Protein AF-A0A0J1B9F2-F1 (afdb_monomer_lite)

Foldseek 3Di:
DVVVVVVVVVVVVVVVVVVVVVVVVVLVVLVVVLVVVLVVVQVVLQVVLLADAPVCNVVSQVVDDQDPVNCVSFAPKDKHKDWDADPVGTKIKIWIDGDGPDDDDTDIDMDHRDNPPPPPPPDD

pLDDT: mean 88.3, std 12.23, range [40.0, 97.31]

Structure (mmCIF, N/CA/C/O backbone):
data_AF-A0A0J1B9F2-F1
#
_entry.id   AF-A0A0J1B9F2-F1
#
loop_
_atom_site.group_PDB
_atom_site.id
_atom_site.type_symbol
_atom_site.label_atom_id
_atom_site.label_alt_id
_atom_site.label_comp_id
_atom_site.label_asym_id
_atom_site.label_entity_id
_atom_site.label_seq_id
_atom_site.pdbx_PDB_ins_code
_atom_site.Cartn_x
_atom_site.Cartn_y
_atom_site.Cartn_z
_atom_site.occupancy
_atom_site.B_iso_or_equiv
_atom_site.auth_seq_id
_atom_site.auth_comp_id
_atom_site.auth_asym_id
_atom_site.auth_atom_id
_atom_site.pdbx_PDB_model_num
ATOM 1 N N . MET A 1 1 ? 32.067 9.711 -44.677 1.00 77.69 1 MET A N 1
ATOM 2 C CA . MET A 1 1 ? 30.607 9.570 -44.914 1.00 77.69 1 MET A CA 1
ATOM 3 C C . MET A 1 1 ? 30.059 8.309 -44.250 1.00 77.69 1 MET A C 1
ATOM 5 O O . MET A 1 1 ? 29.253 8.459 -43.348 1.00 77.69 1 MET A O 1
ATOM 9 N N . ILE A 1 2 ? 30.531 7.101 -44.597 1.00 93.56 2 ILE A N 1
ATOM 10 C CA . ILE A 1 2 ? 30.076 5.839 -43.962 1.00 93.56 2 ILE A CA 1
ATOM 11 C C . ILE A 1 2 ? 30.296 5.835 -42.444 1.00 93.56 2 ILE A C 1
ATOM 13 O O . ILE A 1 2 ? 29.376 5.525 -41.702 1.00 93.56 2 ILE A O 1
ATOM 17 N N . GLU A 1 3 ? 31.471 6.250 -41.975 1.00 93.44 3 GLU A N 1
ATOM 18 C CA . GLU A 1 3 ? 31.787 6.332 -40.540 1.00 93.44 3 GLU A CA 1
ATOM 19 C C . GLU A 1 3 ? 30.805 7.218 -39.757 1.00 93.44 3 GLU A C 1
ATOM 21 O O . GLU A 1 3 ? 30.381 6.866 -38.661 1.00 93.44 3 GLU A O 1
ATOM 26 N N . LEU A 1 4 ? 30.364 8.323 -40.365 1.00 95.12 4 LEU A N 1
ATOM 27 C CA . LEU A 1 4 ? 29.392 9.251 -39.782 1.00 95.12 4 LEU A CA 1
ATOM 28 C C . LEU A 1 4 ? 28.003 8.607 -39.670 1.00 95.12 4 LEU A C 1
ATOM 30 O O . LEU A 1 4 ? 27.326 8.756 -38.657 1.00 95.12 4 LEU A O 1
ATOM 34 N N . VAL A 1 5 ? 27.602 7.842 -40.689 1.00 95.75 5 VAL A N 1
ATOM 35 C CA . VAL A 1 5 ? 26.341 7.086 -40.687 1.00 95.75 5 VAL A CA 1
ATOM 36 C C . VAL A 1 5 ? 26.381 5.959 -39.654 1.00 95.75 5 VAL A C 1
ATOM 38 O O . VAL A 1 5 ? 25.420 5.777 -38.911 1.00 95.75 5 VAL A O 1
ATOM 41 N N . VAL A 1 6 ? 27.502 5.237 -39.557 1.00 96.50 6 VAL A N 1
ATOM 42 C CA . VAL A 1 6 ? 27.696 4.178 -38.557 1.00 96.50 6 VAL A CA 1
ATOM 43 C C . VAL A 1 6 ? 27.637 4.765 -37.147 1.00 96.50 6 VAL A C 1
ATOM 45 O O . VAL A 1 6 ? 26.848 4.290 -36.333 1.00 96.50 6 VAL A O 1
ATOM 48 N N . ALA A 1 7 ? 28.375 5.843 -36.873 1.00 96.75 7 ALA A N 1
ATOM 49 C CA . ALA A 1 7 ? 28.345 6.520 -35.579 1.00 96.75 7 ALA A CA 1
ATOM 50 C C . ALA A 1 7 ? 26.933 7.014 -35.213 1.00 96.75 7 ALA A C 1
ATOM 52 O O . ALA A 1 7 ? 26.469 6.778 -34.097 1.00 96.75 7 ALA A O 1
ATOM 53 N N . ALA A 1 8 ? 26.215 7.624 -36.163 1.00 95.88 8 ALA A N 1
ATOM 54 C CA . ALA A 1 8 ? 24.838 8.068 -35.952 1.00 95.88 8 ALA A CA 1
ATOM 55 C C . ALA A 1 8 ? 23.889 6.895 -35.651 1.00 95.88 8 ALA A C 1
ATOM 57 O O . ALA A 1 8 ? 23.068 6.985 -34.741 1.00 95.88 8 ALA A O 1
ATOM 58 N N . SER A 1 9 ? 24.023 5.772 -36.362 1.00 96.06 9 SER A N 1
ATOM 59 C CA . SER A 1 9 ? 23.191 4.584 -36.128 1.00 96.06 9 SER A CA 1
ATOM 60 C C . SER A 1 9 ? 23.418 3.973 -34.741 1.00 96.06 9 SER A C 1
ATOM 62 O O . SER A 1 9 ? 22.454 3.641 -34.051 1.00 96.06 9 SER A O 1
ATOM 64 N N . ILE A 1 10 ? 24.677 3.910 -34.290 1.00 96.75 10 ILE A N 1
ATOM 65 C CA . ILE A 1 10 ? 25.038 3.450 -32.943 1.00 96.75 10 ILE A CA 1
ATOM 66 C C . ILE A 1 10 ? 24.450 4.396 -31.896 1.00 96.75 10 ILE A C 1
ATOM 68 O O . ILE A 1 10 ? 23.860 3.938 -30.921 1.00 96.75 10 ILE A O 1
ATOM 72 N N . MET A 1 11 ? 24.552 5.710 -32.109 1.00 97.25 11 MET A N 1
ATOM 73 C CA . MET A 1 11 ? 23.998 6.701 -31.190 1.00 97.25 11 MET A CA 1
ATOM 74 C C . MET A 1 11 ? 22.476 6.568 -31.055 1.00 97.25 11 MET A C 1
ATOM 76 O O . MET A 1 11 ? 21.968 6.533 -29.937 1.00 97.25 11 MET A O 1
ATOM 80 N N . ILE A 1 12 ? 21.747 6.423 -32.164 1.00 96.94 12 ILE A N 1
ATOM 81 C CA . ILE A 1 12 ? 20.287 6.235 -32.150 1.00 96.94 12 ILE A CA 1
ATOM 82 C C . ILE A 1 12 ? 19.908 4.931 -31.432 1.00 96.94 12 ILE A C 1
ATOM 84 O O . ILE A 1 12 ? 18.975 4.914 -30.620 1.00 96.94 12 ILE A O 1
ATOM 88 N N . ALA A 1 13 ? 20.643 3.845 -31.687 1.00 96.62 13 ALA A N 1
ATOM 89 C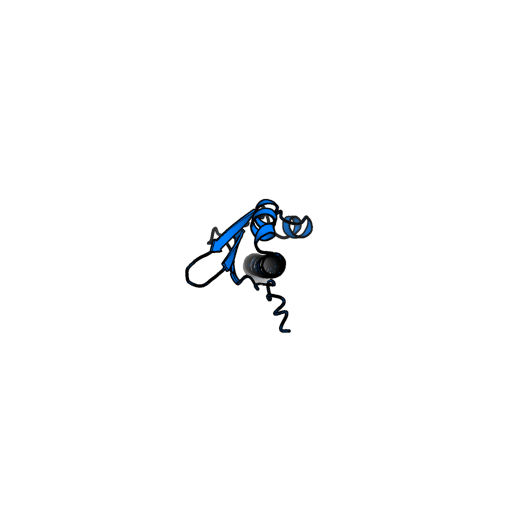 CA . ALA A 1 13 ? 20.430 2.573 -31.004 1.00 96.62 13 ALA A CA 1
ATOM 90 C C . ALA A 1 13 ? 20.645 2.708 -29.485 1.00 96.62 13 ALA A C 1
ATOM 92 O O . ALA A 1 13 ? 19.801 2.273 -28.701 1.00 96.62 13 ALA A O 1
ATOM 93 N N . LEU A 1 14 ? 21.722 3.380 -29.064 1.00 97.31 14 LEU A N 1
ATOM 94 C CA . LEU A 1 14 ? 22.012 3.639 -27.652 1.00 97.31 14 LEU A CA 1
ATOM 95 C C . LEU A 1 14 ? 20.938 4.506 -26.993 1.00 97.31 14 LEU A C 1
ATOM 97 O O . LEU A 1 14 ? 20.465 4.159 -25.913 1.00 97.31 14 LEU A O 1
ATOM 101 N N . MET A 1 15 ? 20.503 5.589 -27.644 1.00 97.19 15 MET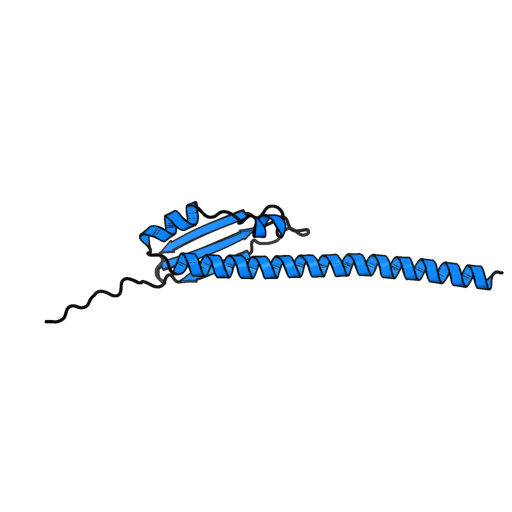 A N 1
ATOM 102 C CA . MET A 1 15 ? 19.429 6.438 -27.120 1.00 97.19 15 MET A CA 1
ATOM 103 C C . MET A 1 15 ? 18.144 5.637 -26.914 1.00 97.19 15 ME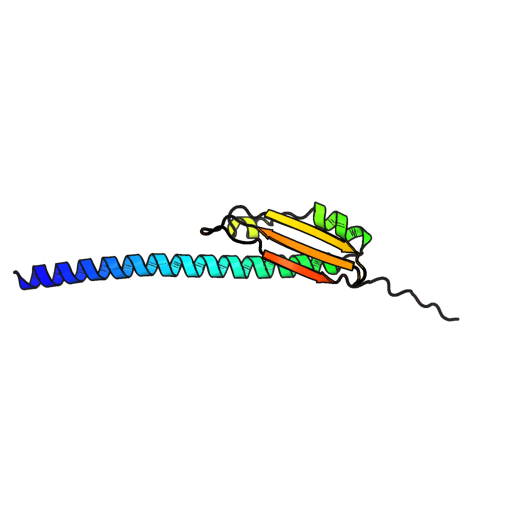T A C 1
ATOM 105 O O . MET A 1 15 ? 17.523 5.751 -25.863 1.00 97.19 15 MET A O 1
ATOM 109 N N . SER A 1 16 ? 17.790 4.759 -27.853 1.00 95.31 16 SER A N 1
ATOM 110 C CA . SER A 1 16 ? 16.593 3.915 -27.742 1.00 95.31 16 SER A CA 1
ATOM 111 C C . SER A 1 16 ? 16.648 2.985 -26.523 1.00 95.31 16 SER A C 1
ATOM 113 O O . SER A 1 16 ? 15.665 2.854 -25.789 1.00 95.31 16 SER A O 1
ATOM 115 N N . VAL A 1 17 ? 17.809 2.372 -26.269 1.00 95.62 17 VAL A N 1
ATOM 116 C CA . VAL A 1 17 ? 18.026 1.511 -25.095 1.00 95.62 17 VAL A CA 1
ATOM 117 C C . VAL A 1 17 ? 17.942 2.320 -23.802 1.00 95.62 17 VAL A C 1
ATOM 119 O O . VAL A 1 17 ? 17.223 1.926 -22.882 1.00 95.62 17 VAL A O 1
ATOM 122 N N . VAL A 1 18 ? 18.627 3.465 -23.739 1.00 96.19 18 VAL A N 1
ATOM 123 C CA . VAL A 1 18 ? 18.626 4.342 -22.558 1.00 96.19 18 VAL A CA 1
ATOM 124 C C . VAL A 1 18 ? 17.214 4.825 -22.251 1.00 96.19 18 VAL A C 1
ATOM 126 O O . VAL A 1 18 ? 16.760 4.680 -21.121 1.00 96.19 18 VAL A O 1
ATOM 129 N N . THR A 1 19 ? 16.481 5.312 -23.252 1.00 94.56 19 THR A N 1
ATOM 130 C CA . THR A 1 19 ? 15.096 5.760 -23.083 1.00 94.56 19 THR A CA 1
ATOM 131 C C . THR A 1 19 ? 14.208 4.639 -22.545 1.00 94.56 19 THR A C 1
ATOM 133 O O . THR A 1 19 ? 13.476 4.853 -21.578 1.00 94.56 19 THR A O 1
ATOM 136 N N . SER A 1 20 ? 14.297 3.427 -23.105 1.00 93.31 20 SER A N 1
ATOM 137 C CA . SER A 1 20 ? 13.533 2.275 -22.606 1.00 93.31 20 SER A CA 1
ATOM 138 C C . SER A 1 20 ? 13.853 1.963 -21.139 1.00 93.31 20 SER A C 1
ATOM 140 O O . SER A 1 20 ? 12.948 1.704 -20.340 1.00 93.31 20 SER A O 1
ATOM 142 N N . LEU A 1 21 ? 15.132 2.034 -20.764 1.00 94.25 21 LEU A N 1
ATOM 143 C CA . LEU A 1 21 ? 15.579 1.790 -19.399 1.00 94.25 21 LEU A CA 1
ATOM 144 C C . LEU A 1 21 ? 15.072 2.869 -18.432 1.00 94.25 21 LEU A C 1
ATOM 146 O O . LEU A 1 21 ? 14.578 2.531 -17.357 1.00 94.25 21 LEU A O 1
ATOM 150 N N . THR A 1 22 ? 15.112 4.144 -18.825 1.00 94.31 22 THR A N 1
ATOM 151 C CA . THR A 1 22 ? 14.588 5.261 -18.024 1.00 94.31 22 THR A CA 1
ATOM 152 C C . THR A 1 22 ? 13.106 5.078 -17.705 1.00 94.31 22 THR A C 1
ATOM 154 O O . THR A 1 22 ? 12.718 5.207 -16.545 1.00 94.31 22 THR A O 1
ATOM 157 N N . PHE A 1 23 ? 12.281 4.703 -18.689 1.00 91.75 23 PHE A N 1
ATOM 158 C CA . PHE A 1 23 ? 10.855 4.444 -18.454 1.00 91.75 23 PHE A CA 1
ATOM 159 C C . PHE A 1 23 ? 10.616 3.281 -17.485 1.00 91.75 23 PHE A C 1
ATOM 161 O O . PHE A 1 23 ? 9.711 3.343 -16.651 1.00 91.75 23 PHE A O 1
ATOM 168 N N . ARG A 1 24 ? 11.429 2.222 -17.565 1.00 89.50 24 ARG A N 1
ATOM 169 C CA . ARG A 1 24 ? 11.338 1.084 -16.638 1.00 89.50 24 ARG A CA 1
ATOM 170 C C . ARG A 1 24 ? 11.716 1.482 -15.214 1.00 89.50 24 ARG A C 1
ATOM 172 O O . ARG A 1 24 ? 10.977 1.159 -14.290 1.00 89.50 24 ARG A O 1
ATOM 179 N N . ILE A 1 25 ? 12.822 2.206 -15.044 1.00 92.81 25 ILE A N 1
ATOM 180 C CA . ILE A 1 25 ? 13.279 2.688 -13.733 1.00 92.81 25 ILE A CA 1
ATOM 181 C C . ILE A 1 25 ? 12.231 3.609 -13.107 1.0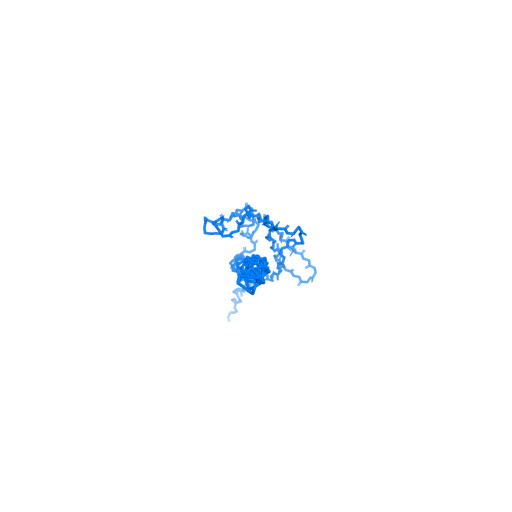0 92.81 25 ILE A C 1
ATOM 183 O O . ILE A 1 25 ? 11.915 3.460 -11.929 1.00 92.81 25 ILE A O 1
ATOM 187 N N . HIS A 1 26 ? 11.658 4.519 -13.897 1.00 90.75 26 HIS A N 1
ATOM 188 C CA . HIS A 1 26 ? 10.612 5.417 -13.421 1.00 90.75 26 HIS A CA 1
ATOM 189 C C . HIS A 1 26 ? 9.397 4.650 -12.882 1.00 90.75 26 HIS A C 1
ATOM 191 O O . HIS A 1 26 ? 8.926 4.956 -11.791 1.00 90.75 26 HIS A O 1
ATOM 197 N N . GLY A 1 27 ? 8.946 3.610 -13.594 1.00 88.88 27 GLY A N 1
ATOM 198 C CA . GLY A 1 27 ? 7.847 2.758 -13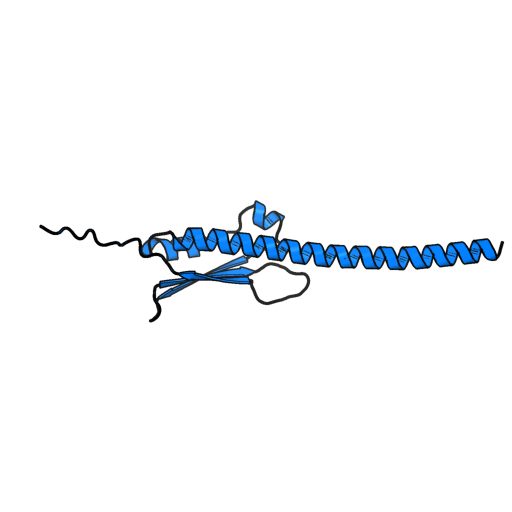.131 1.00 88.88 27 GLY A CA 1
ATOM 199 C C . GLY A 1 27 ? 8.144 2.070 -11.796 1.00 88.88 27 GLY A C 1
ATOM 200 O O . GLY A 1 27 ? 7.334 2.142 -10.881 1.00 88.88 27 GLY A O 1
ATOM 201 N N . VAL A 1 28 ? 9.334 1.479 -11.643 1.00 89.62 28 VAL A N 1
ATOM 202 C CA . VAL A 1 28 ? 9.734 0.822 -10.382 1.00 89.62 28 VAL A CA 1
ATOM 203 C C . VAL A 1 28 ? 9.790 1.817 -9.223 1.00 89.62 28 VAL A C 1
ATOM 205 O O . VAL A 1 28 ? 9.372 1.509 -8.104 1.00 89.62 28 VAL A O 1
ATOM 208 N N . TRP A 1 29 ? 10.303 3.021 -9.478 1.00 91.69 29 TRP A N 1
ATOM 209 C CA . TRP A 1 29 ? 10.371 4.068 -8.465 1.00 91.69 29 TRP A CA 1
ATOM 210 C C . TRP A 1 29 ? 8.975 4.536 -8.044 1.00 91.69 29 TRP A C 1
ATOM 212 O O . TRP A 1 29 ? 8.712 4.672 -6.850 1.00 91.69 29 TRP A O 1
ATOM 222 N N . GLN A 1 30 ? 8.066 4.706 -9.007 1.00 90.94 30 GLN A N 1
ATOM 223 C CA . GLN A 1 30 ? 6.669 5.042 -8.747 1.00 90.94 30 GLN A CA 1
ATOM 224 C C . GLN A 1 30 ? 5.976 3.965 -7.902 1.00 90.94 30 GLN A C 1
ATOM 226 O O . GLN A 1 30 ? 5.379 4.302 -6.881 1.00 90.94 30 GLN A O 1
ATOM 231 N N . ASP A 1 31 ? 6.112 2.689 -8.268 1.00 89.56 31 ASP A N 1
ATOM 232 C CA . ASP A 1 31 ? 5.514 1.569 -7.530 1.00 89.56 31 ASP A CA 1
ATOM 233 C C . ASP A 1 31 ? 6.042 1.508 -6.085 1.00 89.56 31 ASP A C 1
ATOM 235 O O . ASP A 1 31 ? 5.279 1.357 -5.128 1.00 89.56 31 ASP A O 1
ATOM 239 N N . THR A 1 32 ? 7.353 1.705 -5.909 1.00 91.19 32 THR A N 1
ATOM 240 C CA . THR A 1 32 ? 7.989 1.740 -4.582 1.00 91.19 32 THR A CA 1
ATOM 241 C C . THR A 1 32 ? 7.472 2.912 -3.751 1.00 91.19 32 THR A C 1
ATOM 243 O O . THR A 1 32 ? 7.204 2.761 -2.559 1.00 91.19 32 THR A O 1
ATOM 246 N N . ASN A 1 33 ? 7.320 4.088 -4.362 1.00 92.19 33 ASN A N 1
ATOM 247 C CA . ASN A 1 33 ? 6.817 5.269 -3.674 1.00 92.19 33 ASN A CA 1
ATOM 248 C C . ASN A 1 33 ? 5.360 5.087 -3.228 1.00 92.19 33 ASN A C 1
ATOM 250 O O . ASN A 1 33 ? 5.034 5.384 -2.081 1.00 92.19 33 ASN A O 1
ATOM 254 N N . GLN A 1 34 ? 4.508 4.534 -4.096 1.00 92.62 34 GLN A N 1
ATOM 255 C CA . GLN A 1 34 ? 3.117 4.218 -3.764 1.00 92.62 34 GLN A CA 1
ATOM 256 C C . GLN A 1 34 ? 3.023 3.211 -2.617 1.00 92.62 34 GLN A C 1
ATOM 258 O O . GLN A 1 34 ? 2.258 3.425 -1.683 1.00 92.62 34 GLN A O 1
ATOM 263 N N . GLN A 1 35 ? 3.846 2.158 -2.639 1.00 92.31 35 GLN A N 1
ATOM 264 C CA . GLN A 1 35 ? 3.882 1.175 -1.559 1.00 92.31 35 GLN A CA 1
ATOM 265 C C . GLN A 1 35 ? 4.293 1.812 -0.226 1.00 92.31 35 GLN A C 1
ATOM 267 O O . GLN A 1 35 ? 3.653 1.568 0.791 1.00 92.31 35 GLN A O 1
ATOM 272 N N . ARG A 1 36 ? 5.332 2.658 -0.222 1.00 93.69 36 ARG A N 1
ATOM 273 C CA . ARG A 1 36 ? 5.785 3.361 0.990 1.00 93.69 36 ARG A CA 1
ATOM 274 C C . ARG A 1 36 ? 4.711 4.286 1.551 1.00 93.69 36 ARG A C 1
ATOM 276 O O . ARG A 1 36 ? 4.504 4.301 2.761 1.00 93.69 36 ARG A O 1
ATOM 283 N N . LEU A 1 37 ? 4.039 5.036 0.680 1.00 94.00 37 LEU A N 1
ATOM 284 C CA . LEU A 1 37 ? 2.953 5.923 1.077 1.00 94.00 37 LEU A CA 1
ATOM 285 C C . LEU A 1 37 ? 1.775 5.136 1.655 1.00 94.00 37 LEU A C 1
ATOM 287 O O . LEU A 1 37 ? 1.272 5.497 2.712 1.00 94.00 37 LEU A O 1
ATOM 291 N N . ALA A 1 38 ? 1.377 4.047 0.998 1.00 93.75 38 ALA A N 1
ATOM 292 C CA . ALA A 1 38 ? 0.324 3.168 1.484 1.00 93.75 38 ALA A CA 1
ATOM 293 C C . ALA A 1 38 ? 0.671 2.582 2.858 1.00 93.75 38 ALA A C 1
ATOM 295 O O . ALA A 1 38 ? -0.158 2.616 3.757 1.00 93.75 38 ALA A O 1
ATOM 296 N N . THR A 1 39 ? 1.904 2.108 3.063 1.00 95.00 39 THR A N 1
ATOM 297 C CA . THR A 1 39 ? 2.358 1.618 4.374 1.00 95.00 39 THR A CA 1
ATOM 298 C C . THR A 1 39 ? 2.284 2.684 5.449 1.00 95.00 39 THR A C 1
ATOM 300 O O . THR A 1 39 ? 1.781 2.406 6.533 1.00 95.00 39 THR A O 1
ATOM 303 N N . TRP A 1 40 ? 2.741 3.899 5.155 1.00 95.44 40 TRP A N 1
ATOM 304 C CA . TRP A 1 40 ? 2.639 4.999 6.104 1.00 95.44 40 TRP A CA 1
ATOM 305 C C . TRP A 1 40 ? 1.179 5.340 6.425 1.00 95.44 40 TRP A C 1
ATOM 307 O O . TRP A 1 40 ? 0.832 5.460 7.596 1.00 95.44 40 TRP A O 1
ATOM 317 N N . ALA A 1 41 ? 0.315 5.412 5.410 1.00 94.12 41 ALA A N 1
ATOM 318 C CA . ALA A 1 41 ? -1.099 5.714 5.588 1.00 94.12 41 ALA A CA 1
ATOM 319 C C . ALA A 1 41 ? -1.822 4.644 6.417 1.00 94.12 41 ALA A C 1
ATOM 321 O O . ALA A 1 41 ? -2.501 4.988 7.377 1.00 94.12 41 ALA A O 1
ATOM 322 N N . VAL A 1 42 ? -1.648 3.355 6.093 1.00 95.31 42 VAL A N 1
ATOM 323 C CA . VAL A 1 42 ? -2.261 2.255 6.861 1.00 95.31 42 VAL A CA 1
ATOM 324 C C . VAL A 1 42 ? -1.729 2.252 8.286 1.00 95.31 42 VAL A C 1
ATOM 326 O O . VAL A 1 42 ? -2.514 2.117 9.209 1.00 95.31 42 VAL A O 1
ATOM 329 N N . SER A 1 43 ? -0.422 2.440 8.483 1.00 94.62 43 SER A N 1
ATOM 330 C CA . SER A 1 43 ? 0.165 2.481 9.825 1.00 94.62 43 SER A CA 1
ATOM 331 C C . SER A 1 43 ? -0.389 3.634 10.658 1.00 94.62 43 SER A C 1
ATOM 333 O O . SER A 1 43 ? -0.747 3.423 11.810 1.00 94.62 43 SER A O 1
ATOM 335 N N . SER A 1 44 ? -0.466 4.837 10.085 1.00 93.31 44 SER A N 1
ATOM 336 C CA . SER A 1 44 ? -0.970 6.025 10.778 1.00 93.31 44 SER A CA 1
ATOM 337 C C . SER A 1 44 ? -2.450 5.893 11.119 1.00 93.31 44 SER A C 1
ATOM 339 O O . SER A 1 44 ? -2.875 6.282 12.203 1.00 93.31 44 SER A O 1
ATOM 341 N N . GLU A 1 45 ? -3.241 5.363 10.191 1.00 94.25 45 GLU A N 1
ATOM 342 C CA . GLU A 1 45 ? -4.677 5.203 10.383 1.00 94.25 45 GLU A CA 1
ATOM 343 C C . GLU A 1 45 ? -4.986 4.071 11.365 1.00 94.25 45 GLU A C 1
ATOM 345 O O . GLU A 1 45 ? -5.864 4.202 12.213 1.00 94.25 45 GLU A O 1
ATOM 350 N N . LEU A 1 46 ? -4.205 2.992 11.315 1.00 94.50 46 LEU A N 1
ATOM 351 C CA . LEU A 1 46 ? -4.275 1.912 12.286 1.00 94.50 46 LEU A CA 1
ATOM 352 C C . LEU A 1 46 ? -3.943 2.419 13.692 1.00 94.50 46 LEU A C 1
ATOM 354 O O . LEU A 1 46 ? -4.718 2.165 14.603 1.00 94.50 46 LEU A O 1
ATOM 358 N N . GLU A 1 47 ? -2.854 3.175 13.862 1.00 92.62 47 GLU A N 1
ATOM 359 C CA . GLU A 1 47 ? -2.486 3.779 15.150 1.00 92.62 47 GLU A CA 1
ATOM 360 C C . GLU A 1 47 ? -3.621 4.657 15.692 1.00 92.62 47 GLU A C 1
ATOM 362 O O . GLU A 1 47 ? -4.054 4.473 16.831 1.00 92.62 47 GLU A O 1
ATOM 367 N N . ARG A 1 48 ? -4.182 5.526 14.840 1.00 92.62 48 ARG A N 1
ATOM 368 C CA . ARG A 1 48 ? -5.335 6.366 15.180 1.00 92.62 48 ARG A CA 1
ATOM 369 C C . ARG A 1 48 ? -6.514 5.527 15.672 1.00 92.62 48 ARG A C 1
ATOM 371 O O . ARG A 1 48 ? -7.040 5.817 16.740 1.00 92.62 48 ARG A O 1
ATOM 378 N N . ILE A 1 49 ? -6.914 4.493 14.931 1.00 92.88 49 ILE A N 1
ATOM 379 C CA . ILE A 1 49 ? -8.073 3.655 15.274 1.00 92.88 49 ILE A CA 1
ATOM 380 C C . ILE A 1 49 ? -7.810 2.832 16.541 1.00 92.88 49 ILE A C 1
ATOM 382 O O . ILE A 1 49 ? -8.672 2.770 17.407 1.00 92.88 49 ILE A O 1
ATOM 386 N N . THR A 1 50 ? -6.623 2.243 16.696 1.00 92.12 50 THR A N 1
ATOM 387 C CA . THR A 1 50 ? -6.279 1.433 17.883 1.00 92.12 50 THR A CA 1
ATOM 388 C C . THR A 1 50 ? -6.148 2.243 19.173 1.00 92.12 50 THR A C 1
ATOM 390 O O . THR A 1 50 ? -6.124 1.656 20.252 1.00 92.12 50 THR A O 1
ATOM 393 N N . SER A 1 51 ? -6.055 3.573 19.063 1.00 90.06 51 SER A N 1
ATOM 394 C CA . SER A 1 51 ? -6.062 4.496 20.203 1.00 90.06 51 SER A CA 1
ATOM 395 C C . SER A 1 51 ? -7.466 4.935 20.635 1.00 90.06 51 SER A C 1
ATOM 397 O O . SER A 1 51 ? -7.597 5.620 21.649 1.00 90.06 51 SER A O 1
ATOM 399 N N . LEU A 1 52 ? -8.502 4.581 19.867 1.00 88.62 52 LEU A N 1
ATOM 400 C CA . LEU A 1 52 ? -9.887 4.901 20.199 1.00 88.62 52 LEU A CA 1
ATOM 401 C C . LEU A 1 52 ? -10.453 3.909 21.225 1.00 88.62 52 LEU A C 1
ATOM 403 O O . LEU A 1 52 ? -10.046 2.743 21.239 1.00 88.62 52 LEU A O 1
ATOM 407 N N . PRO A 1 53 ? -11.441 4.339 22.029 1.00 87.19 53 PRO A N 1
ATOM 408 C CA . PRO A 1 53 ? -12.272 3.439 22.818 1.00 87.19 53 PRO A CA 1
ATOM 409 C C . PRO A 1 53 ? -12.917 2.354 21.946 1.00 87.19 53 PRO A C 1
ATOM 411 O O . PRO A 1 53 ? -13.327 2.616 20.812 1.00 87.19 53 PRO A O 1
ATOM 414 N N . THR A 1 54 ? -13.022 1.130 22.467 1.00 85.38 54 THR A N 1
ATOM 415 C CA . THR A 1 54 ? -13.487 -0.048 21.711 1.00 85.38 54 THR A CA 1
ATOM 416 C C . THR A 1 54 ? -14.874 0.140 21.085 1.00 85.38 54 THR A C 1
ATOM 418 O O . THR A 1 54 ? -15.140 -0.361 19.993 1.00 85.38 54 THR A O 1
ATOM 421 N N . ASP A 1 55 ? -15.752 0.893 21.742 1.00 86.94 55 ASP A N 1
ATOM 422 C CA . ASP A 1 55 ? -17.094 1.246 21.275 1.00 86.94 55 ASP A CA 1
ATOM 423 C C . ASP A 1 55 ? -17.093 2.226 20.088 1.00 86.94 55 ASP A C 1
ATOM 425 O O . ASP A 1 55 ? -18.012 2.208 19.265 1.00 86.94 55 ASP A O 1
ATOM 429 N N . GLU A 1 56 ? -16.039 3.027 19.931 1.00 88.88 56 GLU A N 1
ATOM 430 C CA . GLU A 1 56 ? -15.885 3.975 18.824 1.00 88.88 56 GLU A CA 1
ATOM 431 C C . GLU A 1 56 ? -15.188 3.364 17.596 1.00 88.88 56 GLU A C 1
ATOM 433 O O . GLU A 1 56 ? -15.352 3.865 16.479 1.00 88.88 56 GLU A O 1
ATOM 438 N N . ILE A 1 57 ? -14.455 2.257 17.764 1.00 89.81 57 ILE A N 1
ATOM 439 C CA . ILE A 1 57 ? -13.663 1.625 16.695 1.00 89.81 57 ILE A CA 1
ATOM 440 C C . ILE A 1 57 ? -14.531 1.212 15.505 1.00 89.81 57 ILE A C 1
ATOM 442 O O . ILE A 1 57 ? -14.186 1.524 14.367 1.00 89.81 57 ILE A O 1
ATOM 446 N N . ALA A 1 58 ? -15.664 0.546 15.741 1.00 90.06 58 ALA A N 1
ATOM 447 C CA . ALA A 1 58 ? -16.552 0.112 14.659 1.00 90.06 58 ALA A CA 1
ATOM 448 C C . ALA A 1 58 ? -17.052 1.304 13.823 1.00 90.06 58 ALA A C 1
ATOM 450 O O . ALA A 1 58 ? -17.008 1.276 12.595 1.00 90.06 58 ALA A O 1
ATOM 451 N N . THR A 1 59 ? -17.425 2.397 14.494 1.00 91.06 59 THR A N 1
ATOM 452 C CA . THR A 1 59 ? -17.860 3.636 13.834 1.00 91.06 59 THR A CA 1
ATOM 453 C C . THR A 1 59 ? -16.724 4.274 13.035 1.00 91.06 59 THR A C 1
ATOM 455 O O . THR A 1 59 ? -16.935 4.744 11.917 1.00 91.06 59 THR A O 1
ATOM 458 N N . ALA A 1 60 ? -15.506 4.284 13.582 1.00 90.94 60 ALA A N 1
ATOM 459 C CA . ALA A 1 60 ? -14.335 4.810 12.891 1.00 90.94 60 ALA A CA 1
ATOM 460 C C . ALA A 1 60 ? -13.978 3.990 11.641 1.00 90.94 60 ALA A C 1
ATOM 462 O O . ALA A 1 60 ? -13.574 4.574 10.635 1.00 90.94 60 ALA A O 1
ATOM 463 N N . LEU A 1 61 ? -14.161 2.664 11.685 1.00 92.12 61 LEU A N 1
ATOM 464 C CA . LEU A 1 61 ? -13.954 1.779 10.538 1.00 92.12 61 LEU A CA 1
ATOM 465 C C . LEU A 1 61 ? -14.991 2.030 9.431 1.00 92.12 61 LEU A C 1
ATOM 467 O O . LEU A 1 61 ? -14.623 2.092 8.260 1.00 92.12 61 LEU A O 1
ATOM 471 N N . ASP A 1 62 ? -16.258 2.257 9.782 1.00 90.81 62 ASP A N 1
ATOM 472 C CA . ASP A 1 62 ? -17.315 2.577 8.808 1.00 90.81 62 ASP A CA 1
ATOM 473 C C . ASP A 1 62 ? -17.124 3.951 8.140 1.00 90.81 62 ASP A C 1
ATOM 475 O O . ASP A 1 62 ? -17.584 4.188 7.021 1.00 90.81 62 ASP A O 1
ATOM 479 N N . GLN A 1 63 ? -16.434 4.871 8.816 1.00 91.81 63 GLN A N 1
ATOM 480 C CA . GLN A 1 63 ? -16.162 6.226 8.329 1.00 91.81 63 GLN A CA 1
ATOM 481 C C . GLN A 1 63 ? -14.820 6.363 7.596 1.00 91.81 63 GLN A C 1
ATOM 483 O O . GLN A 1 63 ? -14.452 7.474 7.200 1.00 91.81 63 GLN A O 1
ATOM 488 N N . LEU A 1 64 ? -14.092 5.263 7.380 1.00 90.62 64 LEU A N 1
ATOM 489 C CA . LEU A 1 64 ? -12.824 5.269 6.652 1.00 90.62 64 LEU A CA 1
ATOM 490 C C . LEU A 1 64 ? -13.000 5.821 5.236 1.00 90.62 64 LEU A C 1
ATOM 492 O O . LEU A 1 64 ? -13.634 5.218 4.370 1.00 90.62 64 LEU A O 1
ATOM 496 N N . GLN A 1 65 ? -12.374 6.966 4.978 1.00 89.12 65 GLN A N 1
ATOM 497 C CA . GLN A 1 65 ? -12.305 7.564 3.652 1.00 89.12 65 GLN A CA 1
ATOM 498 C C . GLN A 1 65 ? -10.881 8.003 3.348 1.00 89.12 65 GLN A C 1
ATOM 500 O O . GLN A 1 65 ? -10.155 8.514 4.201 1.00 89.12 65 GLN A O 1
ATOM 505 N N . ALA A 1 66 ? -10.474 7.818 2.095 1.00 88.44 66 ALA A N 1
ATOM 506 C CA . ALA A 1 66 ? -9.186 8.303 1.636 1.00 88.44 66 ALA A CA 1
ATOM 507 C C . ALA A 1 66 ? -9.161 9.836 1.660 1.00 88.44 66 ALA A C 1
ATOM 509 O O . ALA A 1 66 ? -10.021 10.483 1.057 1.00 88.44 66 ALA A O 1
ATOM 510 N N . SER A 1 67 ? -8.148 10.415 2.307 1.00 88.69 67 SER A N 1
ATOM 511 C CA . SER A 1 67 ? -7.927 11.861 2.281 1.00 88.69 67 SER A CA 1
ATOM 512 C C . SER A 1 67 ? -7.659 12.353 0.854 1.00 88.69 67 SER A C 1
ATOM 514 O O . SER A 1 67 ? -7.189 11.600 -0.004 1.00 88.69 67 SER A O 1
ATOM 516 N N . ALA A 1 68 ? -7.918 13.637 0.588 1.00 88.38 68 ALA A N 1
ATOM 517 C CA . ALA A 1 68 ? -7.655 14.237 -0.724 1.00 88.38 68 ALA A CA 1
ATOM 518 C C . ALA A 1 68 ? -6.181 14.086 -1.147 1.00 88.38 68 ALA A C 1
ATOM 520 O O . ALA A 1 68 ? -5.872 13.870 -2.316 1.00 88.38 68 ALA A O 1
ATOM 521 N N . GLU A 1 69 ? -5.264 14.150 -0.184 1.00 87.44 69 GLU A N 1
ATOM 522 C CA . GLU A 1 69 ? -3.832 13.930 -0.395 1.00 87.44 69 GLU A CA 1
ATOM 523 C C . GLU A 1 69 ? -3.547 12.497 -0.851 1.00 87.44 69 GLU A C 1
ATOM 525 O O . GLU A 1 69 ? -2.828 12.292 -1.831 1.00 87.44 69 GLU A O 1
ATOM 530 N N . LEU A 1 70 ? -4.163 11.508 -0.195 1.00 90.38 70 LEU A N 1
ATOM 531 C CA . LEU A 1 70 ? -4.014 10.102 -0.550 1.00 90.38 70 LEU A CA 1
ATOM 532 C C . LEU A 1 70 ? -4.601 9.810 -1.939 1.00 90.38 70 LEU A C 1
ATOM 534 O O . LEU A 1 70 ? -3.968 9.110 -2.721 1.00 90.38 70 LEU A O 1
ATOM 538 N N . GLN A 1 71 ? -5.752 10.400 -2.278 1.00 92.25 71 GLN A N 1
ATOM 539 C CA . GLN A 1 71 ? -6.380 10.280 -3.603 1.00 92.25 71 GLN A CA 1
ATOM 540 C C . GLN A 1 71 ? -5.542 10.905 -4.729 1.00 92.25 71 GLN A C 1
ATOM 542 O O . GLN A 1 71 ? -5.584 10.440 -5.866 1.00 92.25 71 GLN A O 1
ATOM 547 N N . ASN A 1 72 ? -4.757 11.944 -4.429 1.00 90.62 72 ASN A N 1
ATOM 548 C CA . ASN A 1 72 ? -3.862 12.566 -5.406 1.00 90.62 72 ASN A CA 1
ATOM 549 C C . ASN A 1 72 ? -2.602 11.730 -5.676 1.00 90.62 72 ASN A C 1
ATOM 551 O O . ASN A 1 72 ? -2.001 11.847 -6.744 1.00 90.62 72 ASN A O 1
ATOM 555 N N . MET A 1 73 ? -2.170 10.914 -4.711 1.00 90.50 73 MET A N 1
ATOM 556 C CA . MET A 1 73 ? -0.926 10.143 -4.804 1.00 90.50 73 MET A CA 1
ATOM 557 C C . MET A 1 73 ? -1.142 8.661 -5.137 1.00 90.50 73 MET A C 1
ATOM 559 O O . MET A 1 73 ? -0.303 8.050 -5.810 1.00 90.50 73 MET A O 1
ATOM 563 N N . LEU A 1 74 ? -2.251 8.078 -4.679 1.00 92.00 74 LEU A N 1
ATOM 564 C CA . LEU A 1 74 ? -2.670 6.715 -4.977 1.00 92.00 74 LEU A CA 1
ATOM 565 C C . LEU A 1 74 ? -3.868 6.747 -5.934 1.00 92.00 74 LEU A C 1
ATOM 567 O O . LEU A 1 74 ? -4.856 7.417 -5.652 1.00 92.00 74 LEU A O 1
ATOM 571 N N . PRO A 1 75 ? -3.813 6.022 -7.060 1.00 91.69 75 PRO A N 1
ATOM 572 C CA . PRO A 1 75 ? -4.932 5.944 -7.988 1.00 91.69 75 PRO A CA 1
ATOM 573 C C . PRO A 1 75 ? -6.050 5.063 -7.417 1.00 91.69 75 PRO A C 1
ATOM 575 O O . PRO A 1 75 ? -5.826 3.880 -7.174 1.00 91.69 75 PRO A O 1
ATOM 578 N N . GLU A 1 76 ? -7.251 5.627 -7.258 1.00 91.56 76 GLU A N 1
ATOM 579 C CA . GLU A 1 76 ? -8.452 4.914 -6.778 1.00 91.56 76 GLU A CA 1
ATOM 580 C C . GLU A 1 76 ? -8.193 4.145 -5.456 1.00 91.56 76 GLU A C 1
ATOM 582 O O . GLU A 1 76 ? -8.231 2.915 -5.446 1.00 91.56 76 GLU A O 1
ATOM 587 N N . PRO A 1 77 ? -7.844 4.836 -4.348 1.00 93.75 77 PRO A N 1
ATOM 588 C CA . PRO A 1 77 ? -7.564 4.179 -3.078 1.00 93.75 77 PRO A CA 1
ATOM 589 C C . PRO A 1 77 ? -8.855 3.734 -2.384 1.00 93.75 77 PRO A C 1
ATOM 591 O O . PRO A 1 77 ? -9.786 4.521 -2.212 1.00 93.75 77 PRO A O 1
ATOM 594 N N . GLU A 1 78 ? -8.874 2.488 -1.927 1.00 93.50 78 GLU A N 1
ATOM 595 C CA . GLU A 1 78 ? -10.011 1.851 -1.267 1.00 93.50 78 GLU A CA 1
ATOM 596 C C . GLU A 1 78 ? -9.581 1.293 0.090 1.00 93.50 78 GLU A C 1
ATOM 598 O O . GLU A 1 78 ? -8.667 0.467 0.180 1.00 93.50 78 GLU A O 1
ATOM 603 N N . TRP A 1 79 ? -10.254 1.744 1.147 1.00 94.75 79 TRP A N 1
ATOM 604 C CA . TRP A 1 79 ? -10.070 1.230 2.498 1.00 94.75 79 TRP A CA 1
ATOM 605 C C . TRP A 1 79 ? -11.051 0.100 2.783 1.00 94.75 79 TRP A C 1
ATOM 607 O O . TRP A 1 79 ? -12.206 0.137 2.366 1.00 94.75 79 TRP A O 1
ATOM 617 N N . SER A 1 80 ? -10.601 -0.879 3.556 1.00 93.12 80 SER A N 1
ATOM 618 C CA . SER A 1 80 ? -11.481 -1.839 4.215 1.00 93.12 80 SER A CA 1
ATOM 619 C C . SER A 1 80 ? -10.895 -2.184 5.571 1.00 93.12 80 SER A C 1
ATOM 621 O O . SER A 1 80 ? -9.690 -2.414 5.664 1.00 93.12 80 SER A O 1
ATOM 623 N N . GLY A 1 81 ? -11.725 -2.239 6.601 1.00 93.62 81 GLY A N 1
ATOM 624 C CA . GLY A 1 81 ? -11.289 -2.538 7.955 1.00 93.62 81 GLY A CA 1
ATOM 625 C C . GLY A 1 81 ? -12.209 -3.545 8.629 1.00 93.62 81 GLY A C 1
ATOM 626 O O . GLY A 1 81 ? -13.381 -3.649 8.279 1.00 93.62 81 GLY A O 1
ATOM 627 N N . GLU A 1 82 ? -11.664 -4.300 9.574 1.00 93.56 82 GLU A N 1
ATOM 628 C CA . GLU A 1 82 ? -12.387 -5.311 10.338 1.00 93.56 82 GLU A CA 1
ATOM 629 C C . GLU A 1 82 ? -11.921 -5.275 11.795 1.00 93.56 82 GLU A C 1
ATOM 631 O O . GLU A 1 82 ? -10.720 -5.336 12.076 1.00 93.56 82 GLU A O 1
ATOM 636 N N . PHE A 1 83 ? -12.873 -5.160 12.720 1.00 92.62 83 PHE A N 1
ATOM 637 C CA . PHE A 1 83 ? -12.615 -5.345 14.143 1.00 92.62 83 PHE A CA 1
ATOM 638 C C . PHE A 1 83 ? -12.737 -6.831 14.478 1.00 92.62 83 PHE A C 1
ATOM 640 O O . PHE A 1 83 ? -13.733 -7.473 14.146 1.00 92.62 83 PHE A O 1
ATOM 647 N N . LEU A 1 84 ? -11.708 -7.375 15.115 1.00 91.25 84 LEU A N 1
ATOM 648 C CA . LEU A 1 84 ? -11.597 -8.778 15.474 1.00 91.25 84 LEU A CA 1
ATOM 649 C C . LEU A 1 84 ? -11.457 -8.860 16.994 1.00 91.25 84 LEU A C 1
ATOM 651 O O . LEU A 1 84 ? -10.480 -8.368 17.551 1.00 91.25 84 LEU A O 1
ATOM 655 N N . ASP A 1 85 ? -12.419 -9.505 17.640 1.00 88.12 85 ASP A N 1
ATOM 656 C CA . ASP A 1 85 ? -12.379 -9.822 19.065 1.00 88.12 85 ASP A CA 1
ATOM 657 C C . ASP A 1 85 ? -12.333 -11.347 19.199 1.00 88.12 85 ASP A C 1
ATOM 659 O O . ASP A 1 85 ? -13.344 -12.033 19.024 1.00 88.12 85 ASP A O 1
ATOM 663 N N . ASP A 1 86 ? -11.125 -11.892 19.354 1.00 87.06 86 ASP A N 1
ATOM 664 C CA . ASP A 1 86 ? -10.888 -13.332 19.470 1.00 87.06 86 ASP A CA 1
ATOM 665 C C . ASP A 1 86 ? -10.144 -13.689 20.763 1.00 87.06 86 ASP A C 1
ATOM 667 O O . ASP A 1 86 ? -9.867 -12.837 21.602 1.00 87.06 86 ASP A O 1
ATOM 671 N N . GLU A 1 87 ? -9.816 -14.972 20.946 1.00 84.75 87 GLU A N 1
ATOM 672 C CA . GLU A 1 87 ? -9.139 -15.474 22.154 1.00 84.75 87 GLU A CA 1
ATOM 673 C C . GLU A 1 87 ? -7.794 -14.786 22.450 1.00 84.75 87 GLU A C 1
ATOM 675 O O . GLU A 1 87 ? -7.287 -14.884 23.567 1.00 84.75 87 GLU A O 1
ATOM 680 N N . LEU A 1 88 ? -7.198 -14.111 21.462 1.00 82.44 88 LEU A N 1
ATOM 681 C CA . LEU A 1 88 ? -5.935 -13.400 21.614 1.00 82.44 88 LEU A CA 1
ATOM 682 C C . LEU A 1 88 ? -6.131 -11.933 22.037 1.00 82.44 88 LEU A C 1
ATOM 684 O O . LEU A 1 88 ? -5.148 -11.281 22.386 1.00 82.44 88 LEU A O 1
ATOM 688 N N . GLY A 1 89 ? -7.370 -11.432 22.033 1.00 86.31 89 GLY A N 1
ATOM 689 C CA . GLY A 1 89 ? -7.753 -10.081 22.437 1.00 86.31 89 GLY A CA 1
ATOM 690 C C . GLY A 1 89 ? -8.245 -9.193 21.283 1.00 86.31 89 GLY A C 1
ATOM 691 O O . GLY A 1 89 ? -8.209 -9.593 20.115 1.00 86.31 89 GLY A O 1
ATOM 692 N N . PRO A 1 90 ? -8.681 -7.959 21.596 1.00 90.81 90 PRO A N 1
ATOM 693 C CA . PRO A 1 90 ? -9.239 -7.038 20.614 1.00 90.81 90 PRO A CA 1
ATOM 694 C C . PRO A 1 90 ? -8.154 -6.505 19.671 1.00 90.81 90 PRO A C 1
ATOM 696 O O . PRO A 1 90 ? -7.133 -5.948 20.091 1.00 90.81 90 PRO A O 1
ATOM 699 N N . ARG A 1 91 ? -8.384 -6.641 18.365 1.00 92.81 91 ARG A N 1
ATOM 700 C CA . ARG A 1 91 ? -7.482 -6.166 17.312 1.00 92.81 91 ARG A CA 1
ATOM 701 C C . ARG A 1 91 ? -8.250 -5.596 16.126 1.00 92.81 91 ARG A C 1
ATOM 703 O O . ARG A 1 91 ? -9.391 -5.951 15.856 1.00 92.81 91 ARG A O 1
ATOM 710 N N . VAL A 1 92 ? -7.585 -4.735 15.373 1.00 93.75 92 VAL A N 1
ATOM 711 C CA . VAL A 1 92 ? -8.112 -4.114 14.160 1.00 93.75 92 VAL A CA 1
ATOM 712 C C . VAL A 1 92 ? -7.253 -4.551 12.987 1.00 93.75 92 VAL A C 1
ATOM 714 O O . VAL A 1 92 ? -6.039 -4.356 13.001 1.00 93.75 92 VAL A O 1
ATOM 717 N N . ALA A 1 93 ? -7.877 -5.138 11.970 1.00 94.88 93 ALA A N 1
ATOM 718 C CA . ALA A 1 93 ? -7.255 -5.401 10.682 1.00 94.88 93 ALA A CA 1
ATOM 719 C C . ALA A 1 93 ? -7.651 -4.293 9.707 1.00 94.88 93 ALA A C 1
ATOM 721 O O . ALA A 1 93 ? -8.832 -4.098 9.429 1.00 94.88 93 ALA A O 1
ATOM 722 N N . LEU A 1 94 ? -6.669 -3.570 9.178 1.00 95.94 94 LEU A N 1
ATOM 723 C CA . LEU A 1 94 ? -6.882 -2.487 8.229 1.00 95.94 94 LEU A CA 1
ATOM 724 C C . LEU A 1 94 ? -6.201 -2.821 6.905 1.00 95.94 94 LEU A C 1
ATOM 726 O O . LEU A 1 94 ? -5.020 -3.175 6.867 1.00 95.94 94 LEU A O 1
ATOM 730 N N . ARG A 1 95 ? -6.948 -2.694 5.808 1.00 95.75 95 ARG A N 1
ATOM 731 C CA . ARG A 1 95 ? -6.464 -2.951 4.454 1.00 95.75 95 ARG A CA 1
ATOM 732 C C . ARG A 1 95 ? -6.633 -1.723 3.573 1.00 95.75 95 ARG A C 1
ATOM 734 O O . ARG A 1 95 ? -7.667 -1.057 3.610 1.00 95.75 95 ARG A O 1
ATOM 741 N N . LEU A 1 96 ? -5.629 -1.481 2.738 1.00 95.06 96 LEU A N 1
ATOM 742 C CA . LEU A 1 96 ? -5.643 -0.459 1.700 1.00 95.06 96 LEU A CA 1
ATOM 743 C C . LEU A 1 96 ? -5.334 -1.093 0.345 1.00 95.06 96 LEU A C 1
ATOM 745 O O . LEU A 1 96 ? -4.271 -1.691 0.129 1.00 95.06 96 LEU A O 1
ATOM 749 N N . ASN A 1 97 ? -6.269 -0.928 -0.583 1.00 94.25 97 ASN A N 1
ATOM 750 C CA . ASN A 1 97 ? -6.118 -1.295 -1.979 1.00 94.25 97 ASN A CA 1
ATOM 751 C C . ASN A 1 97 ? -6.039 -0.039 -2.853 1.00 94.25 97 ASN A C 1
ATOM 753 O O . ASN A 1 97 ? -6.527 1.023 -2.483 1.00 94.25 97 ASN A O 1
ATOM 757 N N . TRP A 1 98 ? -5.381 -0.147 -4.000 1.00 94.50 98 TRP A N 1
ATOM 758 C CA . TRP A 1 98 ? -5.343 0.913 -5.005 1.00 94.50 98 TRP A CA 1
ATOM 759 C C . TRP A 1 98 ? -5.051 0.314 -6.374 1.00 94.50 98 TRP A C 1
ATOM 761 O O . TRP A 1 98 ? -4.545 -0.807 -6.501 1.00 94.50 98 TRP A O 1
ATOM 771 N N . LYS A 1 99 ? -5.326 1.082 -7.424 1.00 91.06 99 LYS A N 1
ATOM 772 C CA . LYS A 1 99 ? -5.144 0.655 -8.809 1.00 91.06 99 LYS A CA 1
ATOM 773 C C . LYS A 1 99 ? -3.673 0.622 -9.213 1.00 91.06 99 LYS A C 1
ATOM 775 O O . LYS A 1 99 ? -3.113 1.572 -9.758 1.00 91.06 99 LYS A O 1
ATOM 780 N N . ARG A 1 100 ? -3.027 -0.508 -8.954 1.00 87.94 100 ARG A N 1
ATOM 781 C CA . ARG A 1 100 ? -1.626 -0.757 -9.312 1.00 87.94 100 ARG A CA 1
ATOM 782 C C . ARG A 1 100 ? -1.475 -1.133 -10.782 1.00 87.94 100 ARG A C 1
ATOM 784 O O . ARG A 1 100 ? -2.370 -1.713 -11.392 1.00 87.94 100 ARG A O 1
ATOM 791 N N . ARG A 1 101 ? -0.278 -0.894 -11.328 1.00 82.56 101 ARG A N 1
ATOM 792 C CA . ARG A 1 101 ? 0.116 -1.386 -12.658 1.00 82.56 101 ARG A CA 1
ATOM 793 C C . ARG A 1 101 ? 0.060 -2.915 -12.748 1.00 82.56 101 ARG A C 1
ATOM 795 O O . ARG A 1 101 ? -0.284 -3.461 -13.794 1.00 82.56 101 ARG A O 1
ATOM 802 N N . HIS A 1 102 ? 0.406 -3.587 -11.654 1.00 83.00 102 HIS A N 1
ATOM 803 C CA . HIS A 1 102 ? 0.326 -5.033 -11.506 1.00 83.00 102 HIS A CA 1
ATOM 804 C C . HIS A 1 102 ? -0.640 -5.354 -10.359 1.00 83.00 102 HIS A C 1
ATOM 806 O O . HIS A 1 102 ? -0.366 -4.935 -9.230 1.00 83.00 102 HIS A O 1
ATOM 812 N N . PRO A 1 103 ? -1.765 -6.048 -10.621 1.00 77.94 103 PRO A N 1
ATOM 813 C CA . PRO A 1 103 ? -2.703 -6.414 -9.569 1.00 77.94 103 PRO A CA 1
ATOM 814 C C . PRO A 1 103 ? -2.001 -7.324 -8.560 1.00 77.94 103 PRO A C 1
ATOM 816 O O . PRO A 1 103 ? -1.278 -8.249 -8.932 1.00 77.94 103 PRO A O 1
ATOM 819 N N . GLY A 1 104 ? -2.186 -7.022 -7.282 1.00 82.50 104 GLY A N 1
ATOM 820 C CA . GLY A 1 104 ? -1.545 -7.711 -6.172 1.00 82.50 104 GLY A CA 1
ATOM 821 C C . GLY A 1 104 ? -2.469 -7.766 -4.966 1.00 82.50 104 GLY A C 1
ATOM 822 O O . GLY A 1 104 ? -3.614 -7.324 -5.029 1.00 82.50 104 GLY A O 1
ATOM 823 N N . ILE A 1 105 ? -1.959 -8.320 -3.871 1.00 87.25 105 ILE A N 1
ATOM 824 C CA . ILE A 1 105 ? -2.707 -8.411 -2.617 1.00 87.25 105 ILE A CA 1
ATOM 825 C C . ILE A 1 105 ? -2.807 -6.997 -2.009 1.00 87.25 105 ILE A C 1
ATOM 827 O O . ILE A 1 105 ? -1.804 -6.263 -2.028 1.00 87.25 105 ILE A O 1
ATOM 831 N N . PRO A 1 106 ? -3.983 -6.598 -1.490 1.00 90.81 106 PRO A N 1
ATOM 832 C CA . PRO A 1 106 ? -4.126 -5.378 -0.706 1.00 90.81 106 PRO A CA 1
ATOM 833 C C . PRO A 1 106 ? -3.087 -5.317 0.411 1.00 90.81 106 PRO A C 1
ATOM 835 O O . PRO A 1 106 ? -2.676 -6.341 0.957 1.00 90.81 106 PRO A O 1
ATOM 838 N N . LEU A 1 107 ? -2.633 -4.111 0.738 1.00 93.50 107 LEU A N 1
ATOM 839 C CA . LEU A 1 107 ? -1.748 -3.950 1.880 1.00 93.50 107 LEU A CA 1
ATOM 840 C C . LEU A 1 107 ? -2.582 -4.097 3.151 1.00 93.50 107 LEU A C 1
ATOM 842 O O . LEU A 1 107 ? -3.499 -3.310 3.342 1.00 93.50 107 LEU A O 1
ATOM 846 N N . GLU A 1 108 ? -2.248 -5.064 3.998 1.00 95.44 108 GLU A N 1
ATOM 847 C CA . GLU A 1 108 ? -2.944 -5.346 5.255 1.00 95.44 108 GLU A CA 1
ATOM 848 C C . GLU A 1 108 ? -1.988 -5.179 6.435 1.00 95.44 108 GLU A C 1
ATOM 850 O O . GLU A 1 108 ? -0.876 -5.710 6.414 1.00 95.44 108 GLU A O 1
ATOM 855 N N . LEU A 1 109 ? -2.426 -4.442 7.455 1.00 95.62 109 LEU A N 1
ATOM 856 C CA . LEU A 1 109 ? -1.767 -4.356 8.755 1.00 95.62 109 LEU A CA 1
ATOM 857 C C . LEU A 1 109 ? -2.786 -4.645 9.856 1.00 95.62 109 LEU A C 1
ATOM 859 O O . LEU A 1 109 ? -3.954 -4.275 9.746 1.00 95.62 109 LEU A O 1
ATOM 863 N N . VAL A 1 110 ? -2.324 -5.297 10.921 1.00 94.62 110 VAL A N 1
ATOM 864 C CA . VAL A 1 110 ? -3.136 -5.630 12.094 1.00 94.62 110 VAL A CA 1
ATOM 865 C C . VAL A 1 110 ? -2.516 -4.979 13.320 1.00 94.62 110 VAL A C 1
ATOM 867 O O . VAL A 1 110 ? -1.305 -5.078 13.526 1.00 94.62 110 VAL A O 1
ATOM 870 N N . GLY A 1 111 ? -3.343 -4.313 14.119 1.00 92.31 111 GLY A N 1
ATOM 871 C CA . GLY A 1 111 ? -2.943 -3.629 15.345 1.00 92.31 111 GLY A CA 1
ATOM 872 C C . GLY A 1 111 ? -3.795 -4.082 16.520 1.00 92.31 111 GLY A C 1
ATOM 873 O O . GLY A 1 111 ? -4.990 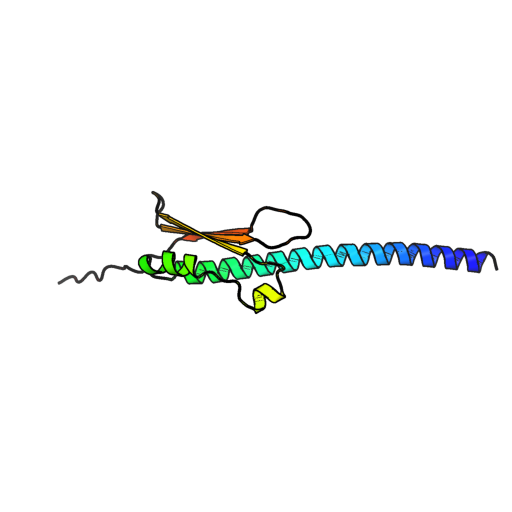-4.315 16.366 1.00 92.31 111 GLY A O 1
ATOM 874 N N . TRP A 1 112 ? -3.174 -4.222 17.686 1.00 92.12 112 TRP A N 1
ATOM 875 C CA . TRP A 1 112 ? -3.874 -4.524 18.932 1.00 92.12 112 TRP A CA 1
ATOM 876 C C . TRP A 1 112 ? -4.496 -3.254 19.497 1.00 92.12 112 TRP A C 1
ATOM 878 O O . TRP A 1 112 ? -3.858 -2.201 19.476 1.00 92.12 112 TRP A O 1
ATOM 888 N N . VAL A 1 113 ? -5.721 -3.355 20.003 1.00 89.56 113 VAL A N 1
ATOM 889 C CA . VAL A 1 113 ? -6.374 -2.241 20.692 1.00 89.56 113 VAL A CA 1
ATOM 890 C C . VAL A 1 113 ? -5.800 -2.152 22.098 1.00 89.56 113 VAL A C 1
ATOM 892 O O . VAL A 1 113 ? -5.763 -3.141 22.830 1.00 89.56 113 VAL A O 1
ATOM 895 N N . LEU A 1 114 ? -5.319 -0.969 22.472 1.00 80.06 114 LEU A N 1
ATOM 896 C CA . LEU A 1 114 ? -4.909 -0.712 23.845 1.00 80.06 114 LEU A CA 1
ATOM 897 C C . LEU A 1 114 ? -6.175 -0.450 24.655 1.00 80.06 114 LEU A C 1
ATOM 899 O O . LEU A 1 114 ? -6.807 0.586 24.478 1.00 80.06 114 LEU A O 1
ATOM 903 N N . SER A 1 115 ? -6.553 -1.377 25.534 1.00 63.50 115 SER A N 1
ATOM 904 C CA . SER A 1 115 ? -7.647 -1.148 26.479 1.00 63.50 115 SER A CA 1
ATOM 905 C C . SER A 1 115 ? -7.311 0.065 27.349 1.00 63.50 115 SER A C 1
ATOM 907 O O . SER A 1 115 ? -6.493 -0.028 28.264 1.00 63.50 115 SER A O 1
ATOM 909 N N . THR A 1 116 ? -7.914 1.218 27.060 1.00 56.59 116 THR A N 1
ATOM 910 C CA . THR A 1 116 ? -7.816 2.406 27.921 1.00 56.59 116 THR A CA 1
ATOM 911 C C . THR A 1 116 ? -8.720 2.305 29.147 1.00 56.59 116 THR A C 1
ATOM 913 O O . THR A 1 116 ? -8.626 3.153 30.029 1.00 56.59 116 THR A O 1
ATOM 916 N N . ASP A 1 117 ? -9.526 1.244 29.250 1.00 52.28 117 ASP A N 1
ATOM 917 C CA . ASP A 1 117 ? -10.206 0.826 30.477 1.00 52.28 117 ASP A CA 1
ATOM 918 C C . ASP A 1 117 ? -9.186 0.233 31.460 1.00 52.28 117 ASP A C 1
ATOM 920 O O . ASP A 1 117 ? -9.179 -0.953 31.781 1.00 52.28 117 ASP A O 1
ATOM 924 N N . THR A 1 118 ? -8.267 1.073 31.933 1.00 45.03 118 THR A N 1
ATOM 925 C CA . THR A 1 118 ? -7.688 0.847 33.252 1.00 45.03 118 THR A CA 1
ATOM 926 C C . THR A 1 118 ? -8.788 1.208 34.230 1.00 45.03 118 THR A C 1
ATOM 928 O O . THR A 1 118 ? -9.079 2.385 34.433 1.00 45.03 118 THR A O 1
ATOM 931 N N . GLU A 1 119 ? -9.434 0.175 34.767 1.00 46.50 119 GLU A N 1
ATOM 932 C CA . GLU A 1 119 ? -10.261 0.255 35.962 1.00 46.50 119 GLU A CA 1
ATOM 933 C C . GLU A 1 119 ? -9.586 1.211 36.954 1.00 46.50 119 GLU A C 1
ATOM 935 O O . GLU A 1 119 ? -8.452 0.992 37.389 1.00 46.50 119 GLU A O 1
ATOM 940 N N . GLU A 1 120 ? -10.277 2.303 37.284 1.00 42.44 120 GLU A N 1
ATOM 941 C CA . GLU A 1 120 ? -10.038 3.038 38.514 1.00 42.44 120 GLU A CA 1
ATOM 942 C C . GLU A 1 120 ? -10.203 2.031 39.662 1.00 42.44 120 GLU A C 1
ATOM 944 O O . GLU A 1 120 ? -11.297 1.836 40.189 1.00 42.44 120 GLU A O 1
ATOM 949 N N . GLU A 1 121 ? -9.120 1.353 40.048 1.00 45.41 121 GLU A N 1
ATOM 950 C CA . GLU A 1 121 ? -9.018 0.651 41.322 1.00 45.41 121 GLU A CA 1
ATOM 951 C C . GLU A 1 121 ? -9.030 1.721 42.424 1.00 45.41 121 GLU A C 1
ATOM 953 O O . GLU A 1 121 ? -8.017 2.115 43.003 1.00 45.41 121 GLU A O 1
ATOM 958 N N . THR A 1 122 ? -10.227 2.233 42.716 1.00 47.91 122 THR A N 1
ATOM 959 C CA . THR A 1 122 ? -10.559 2.774 44.025 1.00 47.91 122 THR A CA 1
ATOM 960 C C . THR A 1 122 ? -10.286 1.673 45.042 1.00 47.91 122 THR A C 1
ATOM 962 O O . THR A 1 122 ? -11.057 0.719 45.152 1.00 47.91 122 THR A O 1
ATOM 965 N N . SER A 1 123 ? -9.186 1.797 45.780 1.00 40.00 123 SER A N 1
ATOM 966 C CA . SER A 1 123 ? -8.954 1.021 46.995 1.00 40.00 123 SER A CA 1
ATOM 967 C C . SER A 1 123 ? -9.029 1.950 48.221 1.00 40.00 123 SER A C 1
ATOM 969 O O . SER A 1 123 ? -8.621 3.109 48.113 1.00 40.00 123 SER A O 1
ATOM 971 N N . PRO A 1 124 ? -9.626 1.474 49.331 1.00 56.66 124 PRO A N 1
ATOM 972 C CA . PRO A 1 124 ? -10.231 2.268 50.408 1.00 56.66 124 PRO A CA 1
ATOM 973 C C . PRO A 1 124 ? -9.258 2.878 51.427 1.00 56.66 124 PRO A C 1
ATOM 975 O O . PRO A 1 124 ? -8.092 2.431 51.511 1.00 56.66 124 PRO A O 1
#

Radius of gyration: 24.53 Å; chains: 1; bounding box: 50×30×95 Å

Secondary structure (DSSP, 8-state):
-HHHHHHHHHHHHHHHHHHHHHHHHHHHHHHHHHHHHHHHHHHHHHHHHHTS-HHHHHHHHHT----HHHHHHSSS-EEEEEEEEETTEEEEEEEEE---SS--PPEEEEEE------------

Organism: Rhodopirellula islandica (NCBI:txid595434)

Sequence (124 aa):
MIELVVAASIMIALMSVVTSLTFRIHGVWQDTNQQRLATWAVSSELERITSLPTDEIATALDQLQASAELQNMLPEPEWSGEFLDDELGPRVALRLNWKRRHPGIPLELVGWVLSTDTEEETSP